Protein AF-A0A9Q0T579-F1 (afdb_monomer_lite)

Radius of gyration: 22.79 Å; chains: 1; bounding box: 56×33×66 Å

Secondary structure (DSSP, 8-state):
--TTPPP-EEEEEE-TTSSEEEEEEEETTEEEEEEEEEHHHHHHHHHHHHHHHHTT-SS------TTTHHHHH-HHHHHHHHHHHHHHHHHHHHHHHHHHHHHHHHTT-

pLDDT: mean 77.81, std 14.72, range [45.5, 95.06]

Foldseek 3Di:
DPPPFDWPDWDWAADPVSQKTWIWTHGPRDIDTQDIGGCVVVVVQVVQQVVVVVVVDPDRDDPDDVCVVCRPDDVVVVVVVVVVVVVVVVVVVVVVVVVVVVVVVVVVD

Organism: NCBI:txid2511006

Structure (mmCIF, N/CA/C/O backbone):
data_AF-A0A9Q0T579-F1
#
_entry.id   AF-A0A9Q0T579-F1
#
loop_
_atom_site.group_PDB
_atom_site.id
_atom_site.type_symbol
_atom_site.label_atom_id
_atom_site.label_alt_id
_atom_site.label_comp_id
_atom_site.label_asym_id
_atom_site.label_entity_id
_atom_site.label_seq_id
_atom_site.pdbx_PDB_ins_code
_atom_site.Cartn_x
_atom_site.Cartn_y
_atom_site.Cartn_z
_atom_site.occupancy
_atom_site.B_iso_or_equiv
_atom_site.auth_seq_id
_atom_site.auth_comp_id
_atom_site.auth_asym_id
_atom_site.auth_atom_id
_atom_site.pdbx_PDB_model_num
ATOM 1 N N . MET A 1 1 ? 6.781 2.212 14.236 1.00 62.25 1 MET A N 1
ATOM 2 C CA . MET A 1 1 ? 6.002 2.121 15.506 1.00 62.25 1 MET A CA 1
ATOM 3 C C . MET A 1 1 ? 6.274 0.830 16.296 1.00 62.25 1 MET A C 1
ATOM 5 O O . MET A 1 1 ? 6.942 -0.055 15.776 1.00 62.25 1 MET A O 1
ATOM 9 N N . LYS A 1 2 ? 5.786 0.696 17.550 1.00 66.88 2 LYS A N 1
ATOM 10 C CA . LYS A 1 2 ? 5.774 -0.598 18.279 1.00 66.88 2 LYS A CA 1
ATOM 11 C C . LYS A 1 2 ? 4.711 -1.515 17.654 1.00 66.88 2 LYS A C 1
ATOM 13 O O . LYS A 1 2 ? 3.620 -1.054 17.361 1.00 66.88 2 LYS A O 1
ATOM 18 N N . SE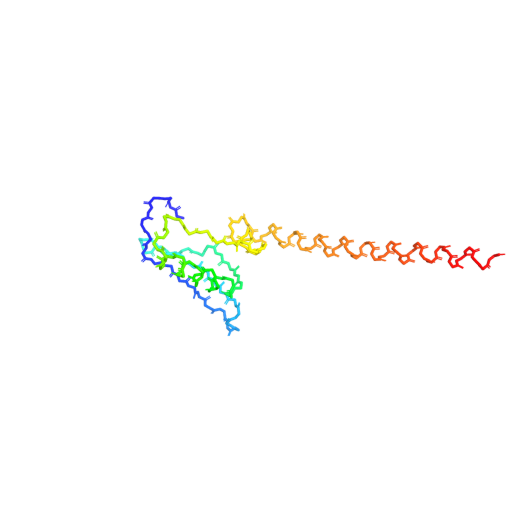R A 1 3 ? 4.985 -2.808 17.508 1.00 65.00 3 SER A N 1
ATOM 19 C CA . SER A 1 3 ? 4.124 -3.764 16.779 1.00 65.00 3 SER A CA 1
ATOM 20 C C . SER A 1 3 ? 2.729 -4.026 17.378 1.00 65.00 3 SER A C 1
ATOM 22 O O . SER A 1 3 ? 1.932 -4.721 16.759 1.00 65.00 3 SER A O 1
ATOM 24 N N . ASN A 1 4 ? 2.421 -3.494 18.567 1.00 66.38 4 ASN A N 1
ATOM 25 C CA . ASN A 1 4 ? 1.182 -3.767 19.311 1.00 66.38 4 ASN A CA 1
ATOM 26 C C . ASN A 1 4 ? 0.354 -2.505 19.612 1.00 66.38 4 ASN A C 1
ATOM 28 O O . ASN A 1 4 ? -0.529 -2.537 20.468 1.00 66.38 4 ASN A O 1
ATOM 32 N N . THR A 1 5 ? 0.649 -1.379 18.965 1.00 75.12 5 THR A N 1
ATOM 33 C CA . THR A 1 5 ? -0.152 -0.158 19.120 1.00 75.12 5 THR A CA 1
ATOM 34 C C . THR A 1 5 ? -1.319 -0.151 18.135 1.00 75.12 5 THR A C 1
ATOM 36 O O . THR A 1 5 ? -1.132 -0.434 16.954 1.00 75.12 5 THR A O 1
ATOM 39 N N . LEU A 1 6 ? -2.524 0.170 18.622 1.00 84.62 6 LEU A N 1
ATOM 40 C CA . LEU A 1 6 ? -3.710 0.330 17.776 1.00 84.62 6 LEU A CA 1
ATOM 41 C C . LEU A 1 6 ? -3.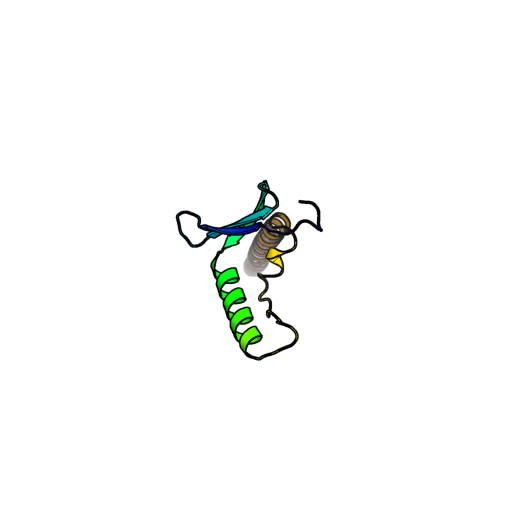496 1.494 16.802 1.00 84.62 6 LEU A C 1
ATOM 43 O O . LEU A 1 6 ? -3.028 2.560 17.205 1.00 84.62 6 LEU A O 1
ATOM 47 N N . LEU A 1 7 ? -3.813 1.276 15.528 1.00 85.69 7 LEU A N 1
ATOM 48 C CA . LEU A 1 7 ? -3.775 2.332 14.520 1.00 85.69 7 LEU A CA 1
ATOM 49 C C . LEU A 1 7 ? -5.004 3.231 14.670 1.00 85.69 7 LEU A C 1
ATOM 51 O O . LEU A 1 7 ? -6.121 2.733 14.799 1.00 85.69 7 LEU A O 1
ATOM 55 N N . ASP A 1 8 ? -4.785 4.540 14.602 1.00 90.00 8 ASP A N 1
ATOM 56 C CA . ASP A 1 8 ? -5.849 5.542 14.578 1.00 90.00 8 ASP A CA 1
ATOM 57 C C . ASP A 1 8 ? -6.444 5.630 13.168 1.00 90.00 8 ASP A C 1
ATOM 59 O O . ASP A 1 8 ? -7.659 5.607 12.978 1.00 90.00 8 ASP A O 1
ATOM 63 N N . TYR A 1 9 ? -5.569 5.720 12.162 1.00 89.12 9 TYR A N 1
ATOM 64 C CA . TYR A 1 9 ? -5.944 5.764 10.753 1.00 89.12 9 TYR A CA 1
ATOM 65 C C . TYR A 1 9 ? -4.771 5.400 9.839 1.00 89.12 9 TYR A C 1
ATOM 67 O O . TYR A 1 9 ? -3.602 5.432 10.229 1.00 89.12 9 TYR A O 1
ATOM 75 N N . ALA A 1 10 ? -5.105 5.110 8.583 1.00 91.00 10 ALA A N 1
ATOM 76 C CA . ALA A 1 10 ? -4.172 5.058 7.469 1.00 91.00 10 ALA A CA 1
ATOM 77 C C . ALA A 1 10 ? -4.650 6.020 6.375 1.00 91.00 10 ALA A C 1
ATOM 79 O O . ALA A 1 10 ? -5.856 6.144 6.149 1.00 91.00 10 ALA A O 1
ATOM 80 N N . VAL A 1 11 ? -3.725 6.706 5.703 1.00 92.75 11 VAL A N 1
ATOM 81 C CA . VAL A 1 11 ? -4.056 7.651 4.630 1.00 92.75 11 VAL A CA 1
ATOM 82 C C . VAL A 1 11 ? -3.174 7.426 3.408 1.00 92.75 11 VAL A C 1
ATOM 84 O O . VAL A 1 11 ? -1.961 7.253 3.519 1.00 92.75 11 VAL A 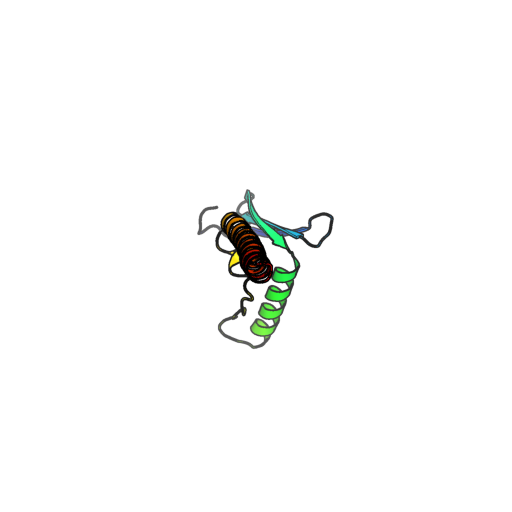O 1
ATOM 87 N N . PHE A 1 12 ? -3.810 7.436 2.238 1.00 92.56 12 PHE A N 1
ATOM 88 C CA . PHE A 1 12 ? -3.141 7.481 0.943 1.00 92.56 12 PHE A CA 1
ATOM 89 C C . PHE A 1 12 ? -3.069 8.931 0.479 1.00 92.56 12 PHE A C 1
ATOM 91 O O . PHE A 1 12 ? -4.055 9.487 -0.009 1.00 92.56 12 PHE A O 1
ATOM 98 N N . GLU A 1 13 ? -1.907 9.551 0.623 1.00 95.06 13 GLU A N 1
ATOM 99 C CA . GLU A 1 13 ? -1.677 10.906 0.143 1.00 95.06 13 GLU A CA 1
ATOM 100 C C . GLU A 1 13 ? -1.307 10.861 -1.341 1.00 95.06 13 GLU A C 1
ATOM 102 O O . GLU A 1 13 ? -0.263 10.335 -1.729 1.00 95.06 13 GLU A O 1
ATOM 107 N N . LEU A 1 14 ? -2.201 11.357 -2.197 1.00 94.81 14 LEU A N 1
ATOM 108 C CA . LEU A 1 14 ? -1.997 11.339 -3.643 1.00 94.81 14 LEU A CA 1
ATOM 109 C C . LEU A 1 14 ? -0.966 12.393 -4.061 1.00 94.81 14 LEU A C 1
ATOM 111 O O . LEU A 1 14 ? -1.097 13.572 -3.738 1.00 94.81 14 LEU A O 1
ATOM 115 N N . LEU A 1 15 ? 0.005 11.980 -4.876 1.00 91.44 15 LEU A N 1
ATOM 116 C CA . LEU A 1 15 ? 0.934 12.895 -5.541 1.00 91.44 15 LEU A CA 1
ATOM 117 C C . LEU A 1 15 ? 0.201 13.729 -6.614 1.00 91.44 15 LEU A C 1
ATOM 119 O O . LEU A 1 15 ? -0.869 13.322 -7.077 1.00 91.44 15 LEU A O 1
ATOM 123 N N . PRO A 1 16 ? 0.764 14.864 -7.083 1.00 94.50 16 PRO A N 1
ATOM 124 C CA . PRO A 1 16 ? 0.056 15.809 -7.958 1.00 94.50 16 PRO A CA 1
ATOM 125 C C . PRO A 1 16 ? -0.552 15.196 -9.228 1.00 94.50 16 PRO A C 1
ATOM 127 O O . PRO A 1 16 ? -1.628 15.597 -9.665 1.00 94.50 16 PRO A O 1
ATOM 130 N N . ASN A 1 17 ? 0.107 14.188 -9.807 1.00 90.81 17 ASN A N 1
ATOM 131 C CA . ASN A 1 17 ? -0.374 13.503 -11.010 1.00 90.81 17 ASN A CA 1
ATOM 132 C C . ASN A 1 17 ? -1.453 12.438 -10.733 1.00 90.81 17 ASN A C 1
ATOM 134 O O . ASN A 1 17 ? -1.966 11.841 -11.675 1.00 90.81 17 ASN A O 1
ATOM 138 N N . ARG A 1 18 ? -1.775 12.171 -9.460 1.00 90.00 18 ARG A N 1
ATOM 139 C CA . ARG A 1 18 ? -2.757 11.183 -8.978 1.00 90.00 18 ARG A CA 1
ATOM 140 C C . ARG A 1 18 ? -2.541 9.749 -9.471 1.00 90.00 18 ARG A C 1
ATOM 142 O O . ARG A 1 18 ? -3.421 8.908 -9.337 1.00 90.00 18 ARG A O 1
ATOM 149 N N . THR A 1 19 ? -1.369 9.451 -10.024 1.00 87.94 19 THR A N 1
ATOM 150 C CA . THR A 1 19 ? -0.980 8.087 -10.422 1.00 87.94 19 THR A CA 1
ATOM 151 C C . THR A 1 19 ? -0.174 7.384 -9.335 1.00 87.94 19 THR A C 1
ATOM 153 O O . THR A 1 19 ? -0.066 6.157 -9.333 1.00 87.94 19 THR A O 1
ATOM 156 N N . ARG A 1 20 ? 0.370 8.158 -8.392 1.00 89.56 20 ARG A N 1
ATOM 157 C CA . ARG A 1 20 ? 1.196 7.696 -7.280 1.00 89.56 20 ARG A CA 1
ATOM 158 C C . ARG A 1 20 ? 0.665 8.237 -5.955 1.00 89.56 20 ARG A C 1
ATOM 160 O O . ARG A 1 20 ? -0.030 9.254 -5.937 1.00 89.56 20 ARG A O 1
ATOM 167 N N . CYS A 1 21 ? 1.011 7.566 -4.868 1.00 91.06 21 CYS A N 1
ATOM 168 C CA . CYS A 1 21 ? 0.641 7.937 -3.515 1.00 91.06 21 CYS A CA 1
ATOM 169 C C . CYS A 1 21 ? 1.725 7.563 -2.504 1.00 91.06 21 CYS A C 1
ATOM 171 O O . CYS A 1 21 ? 2.486 6.615 -2.714 1.00 91.06 21 CYS A O 1
ATOM 173 N N . ASP A 1 22 ? 1.708 8.264 -1.381 1.00 92.06 22 ASP A N 1
ATOM 174 C CA . ASP A 1 22 ? 2.381 7.860 -0.157 1.00 92.06 22 ASP A CA 1
ATOM 175 C C . ASP A 1 22 ? 1.356 7.253 0.805 1.00 92.06 22 ASP A C 1
ATOM 177 O O . ASP A 1 22 ? 0.277 7.811 1.000 1.00 92.06 22 ASP A O 1
ATOM 181 N N . LEU A 1 23 ? 1.672 6.095 1.385 1.00 90.38 23 LEU A N 1
ATOM 182 C CA . LEU A 1 23 ? 0.878 5.499 2.455 1.00 90.38 23 LEU A CA 1
ATOM 183 C C . LEU A 1 23 ? 1.479 5.896 3.798 1.00 90.38 23 LEU A C 1
ATOM 185 O O . LEU A 1 23 ? 2.624 5.549 4.105 1.00 90.38 23 LEU A O 1
ATOM 189 N N . PHE A 1 24 ? 0.670 6.563 4.608 1.00 91.00 24 PHE A N 1
ATOM 190 C CA . PHE A 1 24 ? 0.986 6.880 5.990 1.00 91.00 24 PHE A CA 1
ATOM 191 C C . PHE A 1 24 ? 0.072 6.113 6.935 1.00 91.00 24 PHE A C 1
ATOM 193 O O . PHE A 1 24 ? -1.108 5.901 6.645 1.00 91.00 24 PHE A O 1
ATOM 200 N N . VAL A 1 25 ? 0.610 5.748 8.093 1.00 91.44 25 VAL A N 1
ATOM 201 C CA . VAL A 1 25 ? -0.161 5.205 9.212 1.00 91.44 25 VAL A CA 1
ATOM 202 C C . VAL A 1 25 ? 0.036 6.076 10.436 1.00 91.44 25 VAL A C 1
ATOM 204 O O . VAL A 1 25 ? 1.134 6.577 10.678 1.00 91.44 25 VAL A O 1
ATOM 207 N N . SER A 1 26 ? -1.038 6.268 11.194 1.00 91.75 26 SER A N 1
ATOM 208 C CA . SER A 1 26 ? -1.030 7.042 12.428 1.00 91.75 26 SER A CA 1
ATOM 209 C C . SER A 1 26 ? -1.446 6.188 13.614 1.00 91.75 26 SER A C 1
ATOM 211 O O . SER A 1 26 ? -2.338 5.347 13.503 1.00 91.75 26 SER A O 1
ATOM 213 N N . SER A 1 27 ? -0.776 6.386 14.743 1.00 91.19 27 SER A N 1
ATOM 214 C CA . SER A 1 27 ? -1.063 5.724 16.010 1.00 91.19 27 SER A CA 1
ATOM 215 C C . SER A 1 27 ? -0.613 6.608 17.159 1.00 91.19 27 SER A C 1
ATOM 217 O O . SER A 1 27 ? 0.544 7.045 17.214 1.00 91.19 27 SER A O 1
ATOM 219 N N . ASN A 1 28 ? -1.528 6.842 18.096 1.00 88.38 28 ASN A N 1
ATOM 220 C CA . ASN A 1 28 ? -1.312 7.674 19.269 1.00 88.38 28 ASN A CA 1
ATOM 221 C C . ASN A 1 28 ? -0.743 9.059 18.899 1.00 88.38 28 ASN A C 1
ATOM 223 O O . ASN A 1 28 ? 0.204 9.543 19.522 1.00 88.38 28 ASN A O 1
ATOM 227 N N . GLY A 1 29 ? -1.273 9.653 17.823 1.00 85.69 29 GLY A N 1
ATOM 228 C CA . GLY A 1 29 ? -0.860 10.967 17.318 1.00 85.69 29 GLY A CA 1
ATOM 229 C C . GLY A 1 29 ? 0.486 11.009 16.583 1.00 85.69 29 GLY A C 1
ATOM 230 O O . GLY A 1 29 ? 0.861 12.067 16.084 1.00 85.69 29 GLY A O 1
ATOM 231 N N . ASN A 1 30 ? 1.204 9.888 16.471 1.00 89.44 30 ASN A N 1
ATOM 232 C CA . ASN A 1 30 ? 2.404 9.796 15.641 1.00 89.44 30 ASN A CA 1
ATOM 233 C C . ASN A 1 30 ? 2.031 9.267 14.263 1.00 89.44 30 ASN A C 1
ATOM 235 O O . ASN A 1 30 ? 1.389 8.229 14.175 1.00 89.44 30 ASN A O 1
ATOM 239 N N . THR A 1 31 ? 2.470 9.935 13.198 1.00 92.31 31 THR A N 1
ATOM 240 C CA . THR A 1 31 ? 2.269 9.482 11.816 1.00 92.31 31 THR A CA 1
ATOM 241 C C . THR A 1 31 ? 3.606 9.087 11.194 1.00 92.31 31 THR A C 1
ATOM 243 O O . THR A 1 31 ? 4.560 9.860 11.244 1.00 92.31 31 THR A O 1
ATOM 246 N N . GLU A 1 32 ? 3.682 7.896 10.598 1.00 89.81 32 GLU A N 1
ATOM 247 C CA . GLU A 1 32 ? 4.860 7.410 9.872 1.00 89.81 32 GLU A CA 1
ATOM 248 C C . GLU A 1 32 ? 4.512 7.045 8.425 1.00 89.81 32 GLU A C 1
ATOM 250 O O . GLU A 1 32 ? 3.450 6.485 8.142 1.00 89.81 32 GLU A O 1
ATOM 255 N N . LYS A 1 33 ? 5.414 7.379 7.496 1.00 89.88 33 LYS A N 1
ATOM 256 C CA . LYS A 1 33 ? 5.316 6.955 6.097 1.00 89.88 33 LYS A CA 1
ATOM 257 C C . LYS A 1 33 ? 5.785 5.512 5.995 1.00 89.88 33 LYS A C 1
ATOM 259 O O . LYS A 1 33 ? 6.924 5.222 6.349 1.00 89.88 33 LYS A O 1
ATOM 264 N N . LEU A 1 34 ? 4.937 4.631 5.479 1.00 85.50 34 LEU A N 1
ATOM 265 C CA . LEU A 1 34 ? 5.303 3.233 5.259 1.00 85.50 34 LEU A CA 1
ATOM 266 C C . LEU A 1 34 ? 5.959 3.029 3.898 1.00 85.50 34 LEU A C 1
ATOM 268 O O . LEU A 1 34 ? 6.913 2.270 3.779 1.00 85.50 34 LEU A O 1
ATOM 272 N N . VAL A 1 35 ? 5.428 3.680 2.861 1.00 83.00 35 VAL A N 1
ATOM 273 C CA . VAL A 1 35 ? 5.784 3.358 1.475 1.00 83.00 35 VAL A CA 1
ATOM 274 C C . VAL A 1 35 ? 5.273 4.420 0.507 1.00 83.00 35 VAL A C 1
ATOM 276 O O . VAL A 1 35 ? 4.301 5.122 0.780 1.00 83.00 35 VAL A O 1
ATOM 279 N N . SER A 1 36 ? 5.949 4.533 -0.635 1.00 86.62 36 SER A N 1
ATOM 280 C CA . SER A 1 36 ? 5.550 5.350 -1.781 1.00 86.62 36 SER A CA 1
ATOM 281 C C . SER A 1 36 ? 5.410 4.463 -3.012 1.00 86.62 36 SER A C 1
ATOM 283 O O . SER A 1 36 ? 6.261 3.607 -3.246 1.00 86.62 36 SER A O 1
ATOM 285 N N . GLY A 1 37 ? 4.374 4.657 -3.827 1.00 84.94 37 GLY A N 1
ATOM 286 C CA . GLY A 1 37 ? 4.190 3.830 -5.018 1.00 84.94 37 GLY A CA 1
ATOM 287 C C . GLY A 1 37 ? 3.002 4.220 -5.894 1.00 84.94 37 GLY A C 1
ATOM 288 O O . GLY A 1 37 ? 2.330 5.215 -5.631 1.00 84.94 37 GLY A O 1
ATOM 289 N N . PRO A 1 38 ? 2.743 3.469 -6.978 1.00 83.69 38 PRO A N 1
ATOM 290 C CA . PRO A 1 38 ? 1.559 3.655 -7.812 1.00 83.69 38 PRO A CA 1
ATOM 291 C C . PRO A 1 38 ? 0.272 3.372 -7.027 1.00 83.69 38 PRO A C 1
ATOM 293 O O . PRO A 1 38 ? 0.205 2.374 -6.321 1.00 83.69 38 PRO A O 1
ATOM 296 N N . ILE A 1 39 ? -0.775 4.185 -7.202 1.00 84.69 39 ILE A N 1
ATOM 297 C CA . ILE A 1 39 ? -2.048 4.013 -6.468 1.00 84.69 39 ILE A CA 1
ATOM 298 C C . ILE A 1 39 ? -2.930 2.891 -7.048 1.00 84.69 39 ILE A C 1
ATOM 300 O O . ILE A 1 39 ? -3.692 2.245 -6.333 1.00 84.69 39 ILE A O 1
ATOM 304 N N . LYS A 1 40 ? -2.834 2.635 -8.360 1.00 85.94 40 LYS A N 1
ATOM 305 C CA . LYS A 1 40 ? -3.735 1.713 -9.073 1.00 85.94 40 LYS A CA 1
ATOM 306 C C . LYS A 1 40 ? -3.728 0.279 -8.508 1.00 85.94 40 LYS A C 1
ATOM 308 O O . LYS A 1 40 ? -4.822 -0.240 -8.301 1.00 85.94 40 LYS A O 1
ATOM 313 N N . PRO A 1 41 ? -2.571 -0.350 -8.212 1.00 81.19 41 PRO A N 1
ATOM 314 C CA . PRO A 1 41 ? -2.536 -1.680 -7.604 1.00 81.19 41 PRO A CA 1
ATOM 315 C C . PRO A 1 41 ? -3.307 -1.750 -6.282 1.00 81.19 41 PRO A C 1
ATOM 317 O O . PRO A 1 41 ? -4.098 -2.668 -6.093 1.00 81.19 41 PRO A O 1
ATOM 320 N N . PHE A 1 42 ? -3.164 -0.751 -5.405 1.00 78.06 42 PHE A N 1
ATOM 321 C CA . PHE A 1 42 ? -3.884 -0.713 -4.127 1.00 78.06 42 PHE A CA 1
ATOM 322 C C . PHE A 1 42 ? -5.394 -0.731 -4.302 1.00 78.06 42 PHE A C 1
ATOM 324 O O . PHE A 1 42 ? -6.079 -1.536 -3.678 1.00 78.06 42 PHE A O 1
ATOM 331 N N . ILE A 1 43 ? -5.908 0.143 -5.171 1.00 84.50 43 ILE A N 1
ATOM 332 C CA . ILE A 1 43 ? -7.346 0.238 -5.430 1.00 84.50 43 ILE A CA 1
ATOM 333 C C . ILE A 1 43 ? -7.863 -1.083 -6.002 1.00 84.50 43 ILE A C 1
ATOM 335 O O . ILE A 1 43 ? -8.917 -1.556 -5.587 1.00 84.50 43 ILE A O 1
ATOM 339 N N . THR A 1 44 ? -7.124 -1.694 -6.932 1.00 84.88 44 THR A N 1
ATOM 340 C CA . THR A 1 44 ? -7.491 -2.998 -7.493 1.00 84.88 44 THR A CA 1
ATOM 341 C C . THR A 1 44 ? -7.579 -4.065 -6.402 1.00 84.88 44 THR A C 1
ATOM 343 O O . THR A 1 44 ? -8.572 -4.782 -6.337 1.00 84.88 44 THR A O 1
ATOM 346 N N . HIS A 1 45 ? -6.593 -4.148 -5.508 1.00 80.94 45 HIS A N 1
ATOM 347 C CA . HIS A 1 45 ? -6.595 -5.152 -4.444 1.00 80.94 45 HIS A CA 1
ATOM 348 C C . HIS A 1 45 ? -7.681 -4.922 -3.392 1.00 80.94 45 HIS A C 1
ATOM 350 O O . HIS A 1 45 ? -8.280 -5.893 -2.940 1.00 80.94 45 HIS A O 1
ATOM 356 N N . LEU A 1 46 ? -7.983 -3.668 -3.037 1.00 85.12 46 LEU A N 1
ATOM 357 C CA . LEU A 1 46 ? -9.092 -3.357 -2.130 1.00 85.12 46 LEU A CA 1
ATOM 358 C C . LEU A 1 46 ? -10.441 -3.800 -2.707 1.00 85.12 46 LEU A C 1
ATOM 360 O O . LEU A 1 46 ? -11.251 -4.349 -1.970 1.00 85.12 46 LEU A O 1
ATOM 364 N N . LYS A 1 47 ? -10.657 -3.640 -4.018 1.00 87.25 47 LYS A N 1
ATOM 365 C CA . LYS A 1 47 ? -11.873 -4.131 -4.689 1.00 87.25 47 LYS A CA 1
ATOM 366 C C . LYS A 1 47 ? -11.969 -5.651 -4.675 1.00 87.25 47 LYS A C 1
ATOM 368 O O . LYS A 1 47 ? -13.008 -6.190 -4.326 1.00 87.25 47 LYS A O 1
ATOM 373 N N . VAL A 1 48 ? -10.873 -6.347 -4.983 1.00 86.12 48 VAL A N 1
ATOM 374 C CA . VAL A 1 48 ? -10.838 -7.818 -4.900 1.00 86.12 48 VAL A CA 1
ATOM 375 C C . VAL A 1 48 ? -11.097 -8.286 -3.463 1.00 86.12 48 VAL A C 1
ATOM 377 O O . VAL A 1 48 ? -11.798 -9.273 -3.250 1.00 86.12 48 VAL A O 1
ATOM 380 N N . ALA A 1 49 ? -10.558 -7.575 -2.468 1.00 85.38 49 ALA A N 1
ATOM 381 C CA . ALA A 1 49 ? -10.816 -7.867 -1.064 1.00 85.38 49 ALA A CA 1
ATOM 382 C C . ALA A 1 49 ? -12.287 -7.646 -0.690 1.00 85.38 49 ALA A C 1
ATOM 384 O O . ALA A 1 49 ? -12.864 -8.497 -0.023 1.00 85.38 49 ALA A O 1
ATOM 385 N N . GLU A 1 50 ? -12.896 -6.546 -1.135 1.00 87.25 50 GLU A N 1
ATOM 386 C CA . GLU A 1 50 ? -14.322 -6.256 -0.944 1.00 87.25 50 GLU A CA 1
ATOM 387 C C . GLU A 1 50 ? -15.207 -7.339 -1.578 1.00 87.25 50 GLU A C 1
ATOM 389 O O . GLU A 1 50 ? -16.085 -7.892 -0.912 1.00 87.25 50 GLU A O 1
ATOM 394 N N . GLU A 1 51 ? -14.931 -7.707 -2.831 1.00 89.50 51 GLU A N 1
ATOM 395 C CA . GLU A 1 51 ? -15.641 -8.770 -3.545 1.00 89.50 51 GLU A CA 1
ATOM 396 C C . GLU A 1 51 ? -15.544 -10.098 -2.792 1.00 89.50 51 GLU A C 1
ATOM 398 O O . GLU A 1 51 ? -16.565 -10.730 -2.532 1.00 89.50 51 GLU A O 1
ATOM 403 N N . GLN A 1 52 ? -14.349 -10.507 -2.360 1.00 87.69 52 GLN A N 1
ATOM 404 C CA . GLN A 1 52 ? -14.186 -11.746 -1.599 1.00 87.69 52 GLN A CA 1
ATOM 405 C C . GLN A 1 52 ? -14.843 -11.670 -0.217 1.00 87.69 52 GLN A C 1
ATOM 407 O O . GLN A 1 52 ? -15.518 -12.617 0.178 1.00 87.69 52 GLN A O 1
ATOM 412 N N . ALA A 1 53 ? -14.724 -10.546 0.496 1.00 86.38 53 ALA A N 1
ATOM 413 C CA . ALA A 1 53 ? -15.381 -10.344 1.788 1.00 86.38 53 ALA A CA 1
ATOM 414 C C . ALA A 1 53 ? -16.907 -10.495 1.684 1.00 86.38 53 ALA A C 1
ATOM 416 O O . ALA A 1 53 ? -17.539 -11.035 2.594 1.00 86.38 53 ALA A O 1
ATOM 417 N N . SER A 1 54 ? -17.495 -10.089 0.553 1.00 87.81 54 SER A N 1
ATOM 418 C CA . SER A 1 54 ? -18.930 -10.247 0.292 1.00 87.81 54 SER A CA 1
ATOM 419 C C . SER A 1 54 ? -19.373 -11.708 0.114 1.00 87.81 54 SER A C 1
ATOM 421 O O . SER A 1 54 ? -20.545 -12.024 0.307 1.00 87.81 54 SER A O 1
ATOM 423 N N . LEU A 1 55 ? -18.441 -12.620 -0.188 1.00 88.94 55 LEU A N 1
ATOM 424 C CA . LEU A 1 55 ? -18.703 -14.048 -0.404 1.00 88.94 55 LEU A CA 1
ATOM 425 C C . LEU A 1 55 ? -18.672 -14.882 0.892 1.00 88.94 55 LEU A C 1
ATOM 427 O O . LEU A 1 55 ? -18.684 -16.110 0.821 1.00 88.94 55 LEU A O 1
ATOM 431 N N . ALA A 1 56 ? -18.618 -14.244 2.069 1.00 75.94 56 ALA A N 1
ATOM 432 C CA . ALA A 1 56 ? -18.542 -14.903 3.382 1.00 75.94 56 ALA A CA 1
ATOM 433 C C . ALA A 1 56 ? -17.395 -15.932 3.505 1.00 75.94 56 ALA A C 1
ATOM 435 O O . ALA A 1 56 ? -17.488 -16.915 4.243 1.00 75.94 56 ALA A O 1
ATOM 436 N N . VAL A 1 57 ? -16.298 -15.710 2.776 1.00 76.88 57 VAL A N 1
ATOM 437 C CA . VAL A 1 57 ? -15.095 -16.546 2.853 1.00 76.88 57 VAL A CA 1
ATOM 438 C C . VAL A 1 57 ? -14.336 -16.279 4.155 1.00 76.88 57 VAL A C 1
ATOM 440 O O . VAL A 1 57 ? -14.272 -15.151 4.639 1.00 76.88 57 VAL A O 1
ATOM 443 N N . GLN A 1 58 ? -13.720 -17.320 4.722 1.00 83.00 58 GLN A N 1
ATOM 444 C CA . GLN A 1 58 ? -12.934 -17.210 5.959 1.00 83.00 58 GLN A CA 1
ATOM 445 C C . GLN A 1 58 ? -11.577 -16.512 5.747 1.00 83.00 58 GLN A C 1
ATOM 447 O O . GLN A 1 58 ? -10.963 -16.035 6.701 1.00 83.00 58 GLN A O 1
ATOM 452 N N . SER A 1 59 ? -11.092 -16.452 4.507 1.00 81.12 59 SER A N 1
ATOM 453 C CA . SER A 1 59 ? -9.839 -15.794 4.148 1.00 81.12 59 SER A CA 1
ATOM 454 C C . SER A 1 59 ? -9.944 -15.128 2.780 1.00 81.12 59 SER A C 1
ATOM 456 O O . SER A 1 59 ? -10.541 -15.671 1.853 1.00 81.12 59 SER A O 1
ATOM 458 N N . ILE A 1 60 ? -9.341 -13.945 2.662 1.00 78.75 60 ILE A N 1
ATOM 459 C CA . ILE A 1 60 ? -9.221 -13.211 1.402 1.00 78.75 60 ILE A CA 1
ATOM 460 C C . ILE A 1 60 ? -7.855 -13.544 0.806 1.00 78.75 60 ILE A C 1
ATOM 462 O O . ILE A 1 60 ? -6.819 -13.257 1.411 1.00 78.75 60 ILE A O 1
ATOM 466 N N . LYS A 1 61 ? -7.847 -14.145 -0.383 1.00 79.50 61 LYS A N 1
ATOM 467 C CA . LYS A 1 61 ? -6.631 -14.413 -1.150 1.00 79.50 61 LYS A CA 1
ATOM 468 C C . LYS A 1 61 ? -6.524 -13.386 -2.266 1.00 79.50 61 LYS A C 1
ATOM 470 O O . LYS A 1 61 ? -7.225 -13.462 -3.271 1.00 79.50 61 LYS A O 1
ATOM 475 N N . LEU A 1 62 ? -5.610 -12.440 -2.107 1.00 69.75 62 LEU A N 1
ATOM 476 C CA . LEU A 1 62 ? -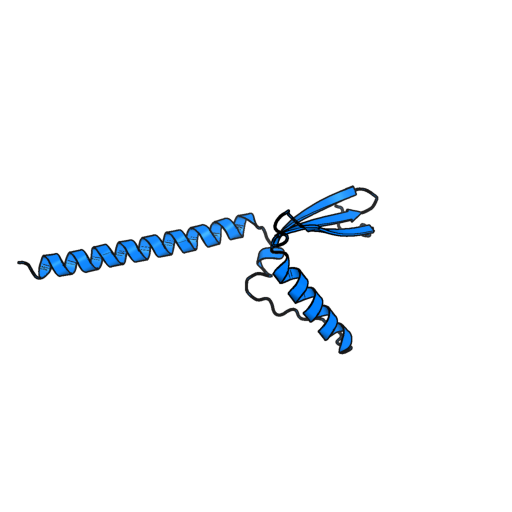5.242 -11.530 -3.184 1.00 69.75 62 LEU A CA 1
ATOM 477 C C . LEU A 1 62 ? -4.264 -12.264 -4.103 1.00 69.75 62 LEU A C 1
ATOM 479 O O . LEU A 1 62 ? -3.156 -12.595 -3.681 1.00 69.75 62 LEU A O 1
ATOM 483 N N . GLU A 1 63 ? -4.672 -12.565 -5.337 1.00 67.44 63 GLU A N 1
ATOM 484 C CA . GLU A 1 63 ? -3.724 -13.052 -6.338 1.00 67.44 63 GLU A CA 1
ATOM 485 C C . GLU A 1 63 ? -2.787 -11.909 -6.712 1.00 67.44 63 GLU A C 1
ATOM 487 O O . GLU A 1 63 ? -3.167 -10.877 -7.267 1.00 67.44 63 GLU A O 1
ATOM 492 N N . VAL A 1 64 ? -1.551 -12.081 -6.271 1.00 56.56 64 VAL A N 1
ATOM 493 C CA . VAL A 1 64 ? -0.467 -11.137 -6.438 1.00 56.56 64 VAL A CA 1
ATOM 494 C C . VAL A 1 64 ? 0.062 -11.287 -7.856 1.00 56.56 64 VAL A C 1
ATOM 496 O O . VAL A 1 64 ? 0.844 -12.195 -8.132 1.00 56.56 64 VAL A O 1
ATOM 499 N N . ASP A 1 65 ? -0.309 -10.375 -8.750 1.00 55.22 65 ASP A N 1
ATOM 500 C CA . ASP A 1 65 ? 0.574 -10.085 -9.878 1.00 55.22 65 ASP A CA 1
ATOM 501 C C . ASP A 1 65 ? 1.877 -9.500 -9.305 1.00 55.22 65 ASP A C 1
ATOM 503 O O . ASP A 1 65 ? 1.830 -8.854 -8.255 1.00 55.22 65 ASP A O 1
ATOM 507 N N . ARG A 1 66 ? 3.037 -9.733 -9.941 1.00 50.94 66 ARG A N 1
ATOM 508 C CA . ARG A 1 66 ? 4.412 -9.506 -9.404 1.00 50.94 66 ARG A CA 1
ATOM 509 C C . ARG A 1 66 ? 4.644 -8.202 -8.597 1.00 50.94 66 ARG A C 1
ATOM 511 O O . ARG A 1 66 ? 5.583 -8.121 -7.813 1.00 50.94 66 ARG A O 1
ATOM 518 N N . MET A 1 67 ? 3.779 -7.203 -8.749 1.00 50.22 67 MET A N 1
ATOM 519 C CA . MET A 1 67 ? 3.724 -5.933 -8.023 1.00 50.22 67 MET A CA 1
ATOM 520 C C . MET A 1 67 ? 3.245 -5.960 -6.552 1.00 50.22 67 MET A C 1
ATOM 522 O O . MET A 1 67 ? 3.411 -4.940 -5.892 1.00 50.22 67 MET A O 1
ATOM 526 N N . PHE A 1 68 ? 2.671 -7.033 -5.989 1.00 45.50 68 PHE A N 1
ATOM 527 C CA . PHE A 1 68 ? 2.343 -7.045 -4.537 1.00 45.50 68 PHE A CA 1
ATOM 528 C C . PHE A 1 68 ? 3.533 -7.493 -3.673 1.00 45.50 68 PHE A C 1
ATOM 530 O O . PHE A 1 68 ? 3.682 -7.028 -2.547 1.00 45.50 68 PHE A O 1
ATOM 537 N N . VAL A 1 69 ? 4.433 -8.334 -4.205 1.00 47.72 69 VAL A N 1
ATOM 538 C CA . VAL A 1 69 ? 5.697 -8.697 -3.523 1.00 47.72 69 VAL A CA 1
ATOM 539 C C . VAL A 1 69 ? 6.593 -7.463 -3.352 1.00 47.72 69 VAL A C 1
ATOM 541 O O . VAL A 1 69 ? 7.299 -7.325 -2.357 1.00 47.72 69 VAL A O 1
ATOM 544 N N . LEU A 1 70 ? 6.481 -6.509 -4.279 1.00 51.34 70 LEU A N 1
ATOM 545 C CA . LEU A 1 70 ? 7.115 -5.197 -4.198 1.00 51.34 70 LEU A CA 1
ATOM 546 C C . LEU A 1 70 ? 6.669 -4.376 -2.979 1.00 51.34 70 LEU A C 1
ATOM 548 O O . LEU A 1 70 ? 7.426 -3.565 -2.454 1.00 51.34 70 LEU A O 1
ATOM 552 N N . PHE A 1 71 ? 5.431 -4.569 -2.534 1.00 45.78 71 PHE A N 1
ATOM 553 C CA . PHE A 1 71 ? 4.828 -3.722 -1.518 1.00 45.78 71 PHE A CA 1
ATOM 554 C C . PHE A 1 71 ? 5.321 -4.029 -0.099 1.00 45.78 71 PHE A C 1
ATOM 556 O O . PHE A 1 71 ? 5.259 -3.177 0.782 1.00 45.78 71 PHE A O 1
ATOM 563 N N . VAL A 1 72 ? 5.818 -5.248 0.119 1.00 51.69 72 VAL A N 1
ATOM 564 C CA . VAL A 1 72 ? 6.058 -5.777 1.465 1.00 51.69 72 VAL A CA 1
ATOM 565 C C . VAL A 1 72 ? 7.541 -5.818 1.834 1.00 51.69 72 VAL A C 1
ATOM 567 O O . VAL A 1 72 ? 7.843 -5.908 3.021 1.00 51.69 72 VAL A O 1
ATOM 570 N N . SER A 1 73 ? 8.484 -5.740 0.884 1.00 50.53 73 SER A N 1
ATOM 571 C CA . SER A 1 73 ? 9.857 -6.163 1.212 1.00 50.53 73 SER A CA 1
ATOM 572 C C . SER A 1 73 ? 10.981 -5.142 1.100 1.00 50.53 73 SER A C 1
ATOM 574 O O . SER A 1 73 ? 11.870 -5.255 1.931 1.00 50.53 73 SER A O 1
ATOM 576 N N . THR A 1 74 ? 11.001 -4.184 0.170 1.00 56.31 74 THR A N 1
ATOM 577 C CA . THR A 1 74 ? 11.943 -3.028 0.134 1.00 56.31 74 THR A CA 1
ATOM 578 C C . THR A 1 74 ? 11.904 -2.419 -1.272 1.00 56.31 74 THR A C 1
ATOM 580 O O . THR A 1 74 ? 12.276 -3.106 -2.229 1.00 56.31 74 THR A O 1
ATOM 583 N N . PRO A 1 75 ? 11.468 -1.162 -1.453 1.00 56.78 75 PRO A N 1
ATOM 584 C CA . PRO A 1 75 ? 11.474 -0.524 -2.771 1.00 56.78 75 PRO A CA 1
ATOM 585 C C . PRO A 1 75 ? 12.887 -0.429 -3.382 1.00 56.78 75 PRO A C 1
ATOM 587 O O . PRO A 1 75 ? 13.033 -0.542 -4.597 1.00 56.78 75 PRO A O 1
ATOM 590 N N . GLU A 1 76 ? 13.929 -0.324 -2.555 1.00 62.03 76 GLU A N 1
ATOM 591 C CA . GLU A 1 76 ? 15.334 -0.251 -2.974 1.00 62.03 76 GLU A CA 1
ATOM 592 C C . GLU A 1 76 ? 15.796 -1.537 -3.673 1.00 62.03 76 GLU A C 1
ATOM 594 O O . GLU A 1 76 ? 16.518 -1.494 -4.669 1.00 62.03 76 GLU A O 1
ATOM 599 N N . VAL A 1 77 ? 15.350 -2.701 -3.186 1.00 62.81 77 VAL A N 1
ATOM 600 C CA . VAL A 1 77 ? 15.695 -3.994 -3.793 1.00 62.81 77 VAL A CA 1
ATOM 601 C C . VAL A 1 77 ? 15.038 -4.145 -5.159 1.00 62.81 77 VAL A C 1
ATOM 603 O O . VAL A 1 77 ? 15.642 -4.714 -6.067 1.00 62.81 77 VAL A O 1
ATOM 606 N N . LEU A 1 78 ? 13.843 -3.586 -5.352 1.00 62.50 78 LEU A N 1
ATOM 607 C CA . LEU A 1 78 ? 13.206 -3.606 -6.663 1.00 62.50 78 LEU A CA 1
ATOM 608 C C . LEU A 1 78 ? 13.932 -2.721 -7.673 1.00 62.50 78 LEU A C 1
ATOM 610 O O . LEU A 1 78 ? 14.149 -3.170 -8.798 1.00 62.50 78 LEU A O 1
ATOM 614 N N . GLU A 1 79 ? 14.284 -1.487 -7.307 1.00 66.69 79 GLU A N 1
ATOM 615 C CA . GLU A 1 79 ? 15.017 -0.608 -8.226 1.00 66.69 79 GLU A CA 1
ATOM 616 C C . GLU A 1 79 ? 16.322 -1.268 -8.685 1.00 66.69 79 GLU A C 1
ATOM 618 O O . GLU A 1 79 ? 16.647 -1.219 -9.873 1.00 66.69 79 GLU A O 1
ATOM 623 N N . MET A 1 80 ? 17.002 -1.988 -7.786 1.00 71.25 80 MET A N 1
ATOM 624 C CA . MET A 1 80 ? 18.167 -2.798 -8.144 1.00 71.25 80 MET A CA 1
ATOM 625 C C . MET A 1 80 ? 17.823 -3.923 -9.127 1.00 71.25 80 MET A C 1
ATOM 627 O O . MET A 1 80 ? 18.492 -4.050 -10.148 1.00 71.25 80 MET A O 1
ATOM 631 N N . VAL A 1 81 ? 16.774 -4.716 -8.876 1.00 71.56 81 VAL A N 1
ATOM 632 C CA . VAL A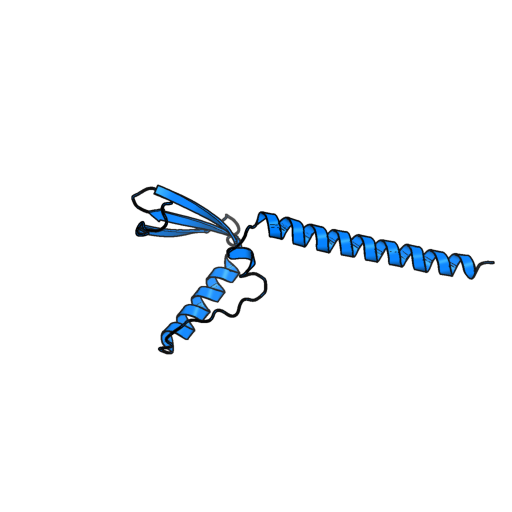 1 81 ? 16.385 -5.824 -9.772 1.00 71.56 81 VAL A CA 1
ATOM 633 C C . VAL A 1 81 ? 15.992 -5.319 -11.163 1.00 71.56 81 VAL A C 1
ATOM 635 O O . VAL A 1 81 ? 16.428 -5.897 -12.152 1.00 71.56 81 VAL A O 1
ATOM 638 N N . ILE A 1 82 ? 15.225 -4.228 -11.261 1.00 73.81 82 ILE A N 1
ATOM 639 C CA . ILE A 1 82 ? 14.831 -3.632 -12.551 1.00 73.81 82 ILE A CA 1
ATOM 640 C C . ILE A 1 82 ? 16.053 -3.104 -13.307 1.00 73.81 82 ILE A C 1
ATOM 642 O O . ILE A 1 82 ? 16.161 -3.292 -14.523 1.00 73.81 82 ILE A O 1
ATOM 646 N N . THR A 1 83 ? 16.974 -2.454 -12.595 1.00 81.81 83 THR A N 1
ATOM 647 C CA . THR A 1 83 ? 18.217 -1.947 -13.187 1.00 81.81 83 THR A CA 1
ATOM 648 C C . THR A 1 83 ? 19.058 -3.102 -13.719 1.00 81.81 83 THR A C 1
ATOM 650 O O . THR A 1 83 ? 19.428 -3.081 -14.890 1.00 81.81 83 THR A O 1
ATOM 653 N N . PHE A 1 84 ? 19.257 -4.158 -12.923 1.00 83.75 84 PHE A N 1
ATOM 654 C CA . PHE A 1 84 ? 19.992 -5.345 -13.357 1.00 83.75 84 PHE A CA 1
ATOM 655 C C . PHE A 1 84 ? 19.358 -6.025 -14.570 1.00 83.75 84 PHE A C 1
ATOM 657 O O . PHE A 1 84 ? 20.076 -6.376 -15.500 1.00 83.75 84 PHE A O 1
ATOM 664 N N . ASP A 1 85 ? 18.034 -6.180 -14.604 1.00 83.88 85 ASP A N 1
ATOM 665 C CA . ASP A 1 85 ? 17.340 -6.812 -15.736 1.00 83.88 85 ASP A CA 1
ATOM 666 C C . ASP A 1 85 ? 17.533 -5.996 -17.029 1.00 83.88 85 ASP A C 1
ATOM 668 O O . ASP A 1 85 ? 17.777 -6.534 -18.114 1.00 83.88 85 ASP A O 1
ATOM 672 N N . THR A 1 86 ? 17.514 -4.666 -16.901 1.00 89.69 86 THR A N 1
ATOM 673 C CA . THR A 1 86 ? 17.748 -3.739 -18.015 1.00 89.69 86 THR A CA 1
ATOM 674 C C . THR A 1 86 ? 19.198 -3.795 -18.501 1.00 89.69 86 THR A C 1
ATOM 676 O O . THR A 1 86 ? 19.440 -3.880 -19.706 1.00 89.69 86 THR A O 1
ATOM 679 N N . GLU A 1 87 ? 20.168 -3.775 -17.587 1.00 90.69 87 GLU A N 1
ATOM 680 C CA . GLU A 1 87 ? 21.597 -3.882 -17.902 1.00 90.69 87 GLU A CA 1
ATOM 681 C C . GLU A 1 87 ? 21.941 -5.237 -18.539 1.00 90.69 87 GLU A C 1
ATOM 683 O O . GLU A 1 87 ? 22.672 -5.290 -19.531 1.00 90.69 87 GLU A O 1
ATOM 688 N N . MET A 1 88 ? 21.364 -6.330 -18.035 1.00 93.00 88 MET A N 1
ATOM 689 C CA . MET A 1 88 ? 21.550 -7.674 -18.583 1.00 93.00 88 MET A CA 1
ATOM 690 C C . MET A 1 88 ? 21.013 -7.762 -20.018 1.00 93.00 88 MET A C 1
ATOM 692 O O . MET A 1 88 ? 21.710 -8.240 -20.914 1.00 93.00 88 MET A O 1
ATOM 696 N N . SER A 1 89 ? 19.820 -7.213 -20.268 1.00 91.25 89 SER A N 1
ATOM 697 C CA . SER A 1 89 ? 19.220 -7.130 -21.607 1.00 91.25 89 SER A CA 1
ATOM 698 C C . SER A 1 89 ? 20.073 -6.307 -22.586 1.00 91.25 89 SER A C 1
ATOM 700 O O . SER A 1 89 ? 20.261 -6.686 -23.750 1.00 91.25 89 SER A O 1
ATOM 702 N N . GLN A 1 90 ? 20.669 -5.205 -22.116 1.00 91.94 90 GLN A N 1
ATOM 703 C CA . GLN A 1 90 ? 21.606 -4.411 -22.918 1.00 91.94 90 GLN A CA 1
ATOM 704 C C . GLN A 1 90 ? 22.880 -5.198 -23.255 1.00 91.94 90 GLN A C 1
ATOM 706 O O . GLN A 1 90 ? 23.324 -5.174 -24.406 1.00 91.94 90 GLN A O 1
ATOM 711 N N . LEU A 1 91 ? 23.444 -5.939 -22.296 1.00 92.19 91 LEU A N 1
ATOM 712 C CA . LEU A 1 91 ? 24.619 -6.789 -22.515 1.00 92.19 91 LEU A CA 1
ATOM 713 C C . LEU A 1 91 ? 24.334 -7.942 -23.484 1.00 92.19 91 LEU A C 1
ATOM 715 O O . LEU A 1 91 ? 25.157 -8.229 -24.355 1.00 92.19 91 LEU A O 1
ATOM 719 N N . GLU A 1 92 ? 23.171 -8.583 -23.388 1.00 90.88 92 GLU A N 1
ATOM 720 C CA . GLU A 1 92 ? 22.748 -9.624 -24.331 1.00 90.88 92 GLU A CA 1
ATOM 721 C C . GLU A 1 92 ? 22.575 -9.072 -25.746 1.00 90.88 92 GLU A C 1
ATOM 723 O O . GLU A 1 92 ? 23.030 -9.680 -26.722 1.00 90.88 92 GLU A O 1
ATOM 728 N N . THR A 1 93 ? 21.985 -7.881 -25.858 1.00 89.88 93 THR A N 1
ATOM 729 C CA . THR A 1 93 ? 21.841 -7.175 -27.133 1.00 89.88 93 THR A CA 1
ATOM 730 C C . THR A 1 93 ? 23.208 -6.846 -27.734 1.00 89.88 93 THR A C 1
ATOM 732 O O . THR A 1 93 ? 23.458 -7.158 -28.901 1.00 89.88 93 THR A O 1
ATOM 735 N N . ALA A 1 94 ? 24.129 -6.294 -26.938 1.00 88.06 94 ALA A N 1
ATOM 736 C CA . ALA A 1 94 ? 25.493 -6.004 -27.373 1.00 88.06 94 ALA A CA 1
ATOM 737 C C . ALA A 1 94 ? 26.226 -7.281 -27.818 1.00 88.06 94 ALA A C 1
ATOM 739 O O . ALA A 1 94 ? 26.799 -7.325 -28.908 1.00 88.06 94 ALA A O 1
ATOM 740 N N . ARG A 1 95 ? 26.148 -8.359 -27.028 1.00 88.38 95 ARG A N 1
ATOM 741 C CA . ARG A 1 95 ? 26.737 -9.666 -27.359 1.00 88.38 95 ARG A CA 1
ATOM 742 C C . ARG A 1 95 ? 26.223 -10.196 -28.697 1.00 88.38 95 ARG A C 1
ATOM 744 O O . ARG A 1 95 ? 27.020 -10.681 -29.502 1.00 88.38 95 ARG A O 1
ATOM 751 N N . LYS A 1 96 ? 24.917 -10.081 -28.955 1.00 87.25 96 LYS 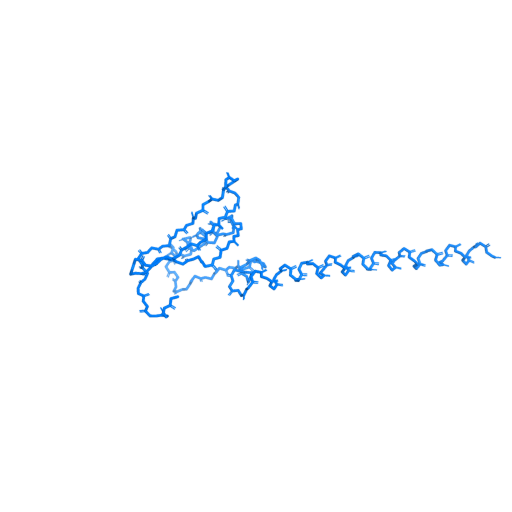A N 1
ATOM 752 C CA . LYS A 1 96 ? 24.301 -10.509 -30.216 1.00 87.25 96 LYS A CA 1
ATOM 753 C C . LYS A 1 96 ? 24.869 -9.734 -31.407 1.00 87.25 96 LYS A C 1
ATOM 755 O O . LYS A 1 96 ? 25.257 -10.353 -32.396 1.00 87.25 96 LYS A O 1
ATOM 760 N N . ILE A 1 97 ? 25.013 -8.414 -31.282 1.00 87.25 97 ILE A N 1
ATOM 761 C CA . ILE A 1 97 ? 25.600 -7.557 -32.325 1.00 87.25 97 ILE A CA 1
ATOM 762 C C . ILE A 1 97 ? 27.049 -7.967 -32.628 1.00 87.25 97 ILE A C 1
ATOM 764 O O . ILE A 1 97 ? 27.407 -8.137 -33.793 1.00 87.25 97 ILE A O 1
ATOM 768 N N . TYR A 1 98 ? 27.877 -8.201 -31.605 1.00 77.06 98 TYR A N 1
ATOM 769 C CA . TYR A 1 98 ? 29.267 -8.631 -31.812 1.00 77.06 98 TYR A CA 1
ATOM 770 C C . TYR A 1 98 ? 29.380 -10.040 -32.409 1.00 77.06 98 TYR A C 1
ATOM 772 O O . TYR A 1 98 ? 30.248 -10.278 -33.252 1.00 77.06 98 TYR A O 1
ATOM 780 N N . SER A 1 99 ? 28.493 -10.966 -32.030 1.00 75.50 99 SER A N 1
ATOM 781 C CA . SER A 1 99 ? 28.457 -12.306 -32.631 1.00 75.50 99 SER A CA 1
ATOM 782 C C . SER A 1 99 ? 28.087 -12.275 -34.121 1.00 75.50 99 SER A C 1
ATOM 784 O O . SER A 1 99 ? 28.733 -12.945 -34.919 1.00 75.50 99 SER A O 1
ATOM 786 N N . GLN A 1 100 ? 27.147 -11.414 -34.525 1.00 68.25 100 GLN A N 1
ATOM 787 C CA . GLN A 1 100 ? 26.764 -11.231 -35.931 1.00 68.25 100 GLN A CA 1
ATOM 788 C C . GLN A 1 100 ? 27.831 -10.476 -36.739 1.00 68.25 100 GLN A C 1
ATOM 790 O O . GLN A 1 100 ? 28.119 -10.829 -37.881 1.00 68.25 100 GLN A O 1
ATOM 795 N N . GLY A 1 101 ? 28.485 -9.475 -36.141 1.00 60.06 101 GLY A N 1
ATOM 796 C CA . GLY A 1 101 ? 29.619 -8.784 -36.762 1.00 60.06 101 GLY A CA 1
ATOM 797 C C . GLY A 1 101 ? 30.823 -9.700 -37.014 1.00 60.06 101 GLY A C 1
ATOM 798 O O . GLY A 1 101 ? 31.611 -9.444 -37.923 1.00 60.06 101 GLY A O 1
ATOM 799 N N . SER A 1 102 ? 30.944 -10.786 -36.244 1.00 55.22 102 SER A N 1
ATOM 800 C CA . SER A 1 102 ? 31.996 -11.796 -36.409 1.00 55.22 102 SER A CA 1
ATOM 801 C C . SER A 1 102 ? 31.701 -12.761 -37.567 1.00 55.22 102 SER A C 1
ATOM 803 O O . SER A 1 102 ? 32.628 -13.144 -38.276 1.00 55.22 102 SER A O 1
ATOM 805 N N . GLU A 1 103 ? 30.428 -13.085 -37.828 1.00 53.44 103 GLU A N 1
ATOM 806 C CA . GLU A 1 103 ? 30.010 -13.869 -39.006 1.00 53.44 103 GLU A CA 1
ATOM 807 C C . GLU A 1 103 ? 30.166 -13.089 -40.320 1.00 53.44 103 GLU A C 1
ATOM 809 O O . GLU A 1 103 ? 30.670 -13.628 -41.304 1.00 53.44 103 GLU A O 1
ATOM 814 N N . ILE A 1 104 ? 29.819 -11.796 -40.337 1.00 53.38 104 ILE A N 1
ATOM 815 C CA . ILE A 1 104 ? 29.951 -10.954 -41.543 1.00 53.38 104 ILE A CA 1
ATOM 816 C C . ILE A 1 104 ? 31.425 -10.787 -41.947 1.00 53.38 104 ILE A C 1
ATOM 818 O O . ILE A 1 104 ? 31.742 -10.723 -43.133 1.00 53.38 104 ILE A O 1
ATOM 822 N N . LYS A 1 105 ? 32.345 -10.762 -40.976 1.00 51.81 105 LYS A N 1
ATOM 823 C CA . LYS A 1 105 ? 33.788 -10.667 -41.238 1.00 51.81 105 LYS A CA 1
ATOM 824 C C . LYS A 1 105 ? 34.393 -11.969 -41.778 1.00 51.81 105 LYS A C 1
ATOM 826 O O . LYS A 1 105 ? 35.403 -11.908 -42.467 1.00 51.81 105 LYS A O 1
ATOM 831 N N . PHE A 1 106 ? 33.783 -13.120 -41.484 1.00 51.69 106 PHE A N 1
ATOM 832 C CA . PHE A 1 106 ? 34.226 -14.435 -41.968 1.00 51.69 106 PHE A CA 1
ATOM 833 C C . PHE A 1 106 ? 33.724 -14.744 -43.389 1.00 51.69 106 PHE A C 1
ATOM 835 O O . PHE A 1 106 ? 34.354 -15.509 -44.103 1.00 51.69 106 PHE A O 1
ATOM 842 N N . LEU A 1 107 ? 32.618 -14.123 -43.815 1.00 53.00 107 LEU A N 1
ATOM 843 C CA . LEU A 1 107 ? 32.064 -14.228 -45.176 1.00 53.00 107 LEU A CA 1
ATOM 844 C C . LEU A 1 107 ? 32.719 -13.275 -46.195 1.00 53.00 107 LEU A C 1
ATOM 846 O O . LEU A 1 107 ? 32.376 -13.317 -47.374 1.00 53.00 107 LEU A O 1
ATOM 850 N N . MET A 1 108 ? 33.623 -12.396 -45.750 1.00 55.38 108 MET A N 1
ATOM 851 C CA . MET A 1 108 ? 34.304 -11.394 -46.585 1.00 55.38 108 MET A CA 1
ATOM 852 C C . MET A 1 108 ? 35.809 -11.691 -46.781 1.00 55.38 108 MET A C 1
ATOM 854 O O . MET A 1 108 ? 36.562 -10.802 -47.179 1.00 55.38 108 MET A O 1
ATOM 858 N N . LEU A 1 109 ? 36.240 -12.924 -46.487 1.00 50.03 109 LEU A N 1
ATOM 859 C CA . LEU A 1 109 ? 37.557 -13.506 -46.790 1.00 50.03 109 LEU A CA 1
ATOM 860 C C . LEU A 1 109 ? 37.368 -14.726 -47.697 1.00 50.03 109 LEU A C 1
ATOM 862 O O . LEU A 1 109 ? 38.250 -14.941 -48.555 1.00 50.03 109 LEU A O 1
#

Sequence (109 aa):
MKSNTLLDYAVFELLPNRTRCDLFVSSNGNTEKLVSGPIKPFITHLKVAEEQASLAVQSIKLEVDRMFVLFVSTPEVLEMVITFDTEMSQLETARKIYSQGSEIKFLML